Protein AF-A0A930QNV4-F1 (afdb_monomer_lite)

Sequence (76 aa):
MRKKIKILALSAMLLCSASIASAESFQIGDQGTDVAEIQGQLSNYGYDVAADGDFGPATAEAVKEFQAAHGLAVDG

Secondary structure (DSSP, 8-state):
-----------------------PPP-TT-BSHHHHHHHHHHHHTT-----SSB--HHHHHHHHHHHHHTT-----

pLDDT: mean 78.29, std 22.34, range [32.56, 97.06]

Structure (mmCIF, N/CA/C/O backbone):
data_AF-A0A930QNV4-F1
#
_entry.id   AF-A0A930QNV4-F1
#
loop_
_atom_site.group_PDB
_atom_site.id
_atom_site.type_symbol
_atom_site.label_atom_id
_atom_site.label_alt_id
_atom_site.label_comp_id
_atom_site.label_asym_id
_atom_site.label_entity_id
_atom_site.label_seq_id
_atom_site.pdbx_PDB_ins_code
_atom_site.Cartn_x
_atom_site.Cartn_y
_atom_site.Cartn_z
_atom_site.occupancy
_atom_site.B_iso_or_equiv
_atom_site.auth_seq_id
_atom_site.auth_comp_id
_atom_site.auth_asym_id
_atom_site.auth_atom_id
_atom_site.pdbx_PDB_model_num
ATOM 1 N N . MET A 1 1 ? -50.517 0.876 9.750 1.00 34.69 1 MET A N 1
ATOM 2 C CA . MET A 1 1 ? -49.137 0.481 9.366 1.00 34.69 1 MET A CA 1
ATOM 3 C C . MET A 1 1 ? -48.489 1.700 8.691 1.00 34.69 1 MET A C 1
ATOM 5 O O . MET A 1 1 ? -49.052 2.166 7.717 1.00 34.69 1 MET A O 1
ATOM 9 N N . ARG A 1 2 ? -47.656 2.506 9.384 1.00 38.00 2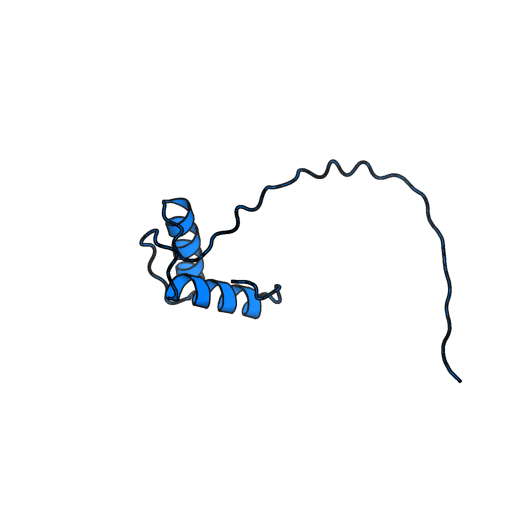 ARG A N 1
ATOM 10 C CA . ARG A 1 2 ? -46.162 2.493 9.395 1.00 38.00 2 ARG A CA 1
ATOM 11 C C . ARG A 1 2 ? -45.570 2.580 7.962 1.00 38.00 2 ARG A C 1
ATOM 13 O O . ARG A 1 2 ? -45.769 1.613 7.252 1.00 38.00 2 ARG A O 1
ATOM 20 N N . LYS A 1 3 ? -44.837 3.594 7.452 1.00 34.12 3 LYS A N 1
ATOM 21 C CA . LYS A 1 3 ? -44.248 4.910 7.855 1.00 34.12 3 LYS A CA 1
ATOM 22 C C . LYS A 1 3 ? -43.997 5.678 6.504 1.00 34.12 3 LYS A C 1
ATOM 24 O O . LYS A 1 3 ? -43.457 5.049 5.609 1.00 34.12 3 LYS A O 1
ATOM 29 N N . LYS A 1 4 ? -44.596 6.838 6.153 1.00 32.56 4 LYS A N 1
ATOM 30 C CA . LYS A 1 4 ? -44.131 8.253 6.330 1.00 32.56 4 LYS A CA 1
ATOM 31 C C . LYS A 1 4 ? -42.650 8.462 5.892 1.00 32.56 4 LYS A C 1
ATOM 33 O O . LYS A 1 4 ? -41.834 7.773 6.478 1.00 32.56 4 LYS A O 1
ATOM 38 N N . ILE A 1 5 ? -42.180 9.311 4.948 1.00 37.44 5 ILE A N 1
ATOM 39 C CA . ILE A 1 5 ? -42.460 10.700 4.457 1.00 37.44 5 ILE A CA 1
ATOM 40 C C . ILE A 1 5 ? -41.519 10.931 3.221 1.00 37.44 5 ILE A C 1
ATOM 42 O O . ILE A 1 5 ? -40.376 10.507 3.305 1.00 37.44 5 ILE A O 1
ATOM 46 N N . LYS A 1 6 ? -41.954 11.282 1.992 1.00 33.84 6 LYS A N 1
ATOM 47 C CA . LYS A 1 6 ? -42.129 12.615 1.332 1.00 33.84 6 LYS A CA 1
ATOM 48 C C . LYS A 1 6 ? -40.929 13.600 1.350 1.00 33.84 6 LYS A C 1
ATOM 50 O O . LYS A 1 6 ? -40.268 13.704 2.368 1.00 33.84 6 LYS A O 1
ATOM 55 N N . ILE A 1 7 ? -40.847 14.424 0.280 1.00 37.19 7 ILE A N 1
ATOM 56 C CA . ILE A 1 7 ? -40.060 15.676 0.048 1.00 37.19 7 ILE A CA 1
ATOM 57 C C . ILE A 1 7 ? -38.787 15.394 -0.780 1.00 37.19 7 ILE A C 1
ATOM 59 O O . ILE A 1 7 ? -37.888 14.739 -0.283 1.00 37.19 7 ILE A O 1
ATOM 63 N N . LEU A 1 8 ? -38.605 15.747 -2.061 1.00 44.75 8 LEU A N 1
ATOM 64 C CA . LEU A 1 8 ? -39.080 16.835 -2.936 1.00 44.75 8 LEU A CA 1
ATOM 65 C C . LEU A 1 8 ? -38.908 18.253 -2.372 1.00 44.75 8 LEU A C 1
ATOM 67 O O . LEU A 1 8 ? -39.889 18.871 -1.977 1.00 44.75 8 LEU A O 1
ATOM 71 N N . ALA A 1 9 ? -37.673 18.756 -2.370 1.00 35.34 9 ALA A N 1
ATOM 72 C CA . ALA A 1 9 ? -37.313 20.156 -2.623 1.00 35.34 9 ALA A CA 1
ATOM 73 C C . ALA A 1 9 ? -35.783 20.284 -2.563 1.00 35.34 9 ALA A C 1
ATOM 75 O O . ALA A 1 9 ? -35.196 19.918 -1.551 1.00 35.34 9 ALA A O 1
ATOM 76 N N . LEU A 1 10 ? -35.147 20.796 -3.620 1.00 35.16 10 LEU A N 1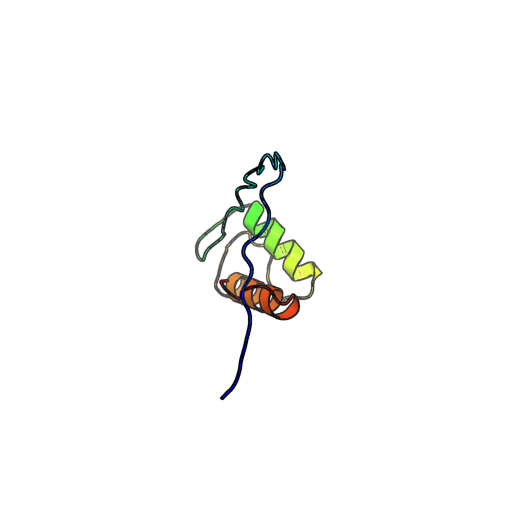
ATOM 77 C CA . LEU A 1 10 ? -34.449 22.091 -3.595 1.00 35.16 10 LEU A CA 1
ATOM 78 C C . LEU A 1 10 ? -33.435 22.180 -4.748 1.00 35.16 10 LEU A C 1
ATOM 80 O O . LEU A 1 10 ? -32.325 21.663 -4.701 1.00 35.16 10 LEU A O 1
ATOM 84 N N . SER A 1 11 ? -33.843 22.875 -5.798 1.00 49.94 11 SER A N 1
ATOM 85 C CA . SER A 1 11 ? -32.979 23.501 -6.790 1.00 49.94 11 SER A CA 1
ATOM 86 C C . SER A 1 11 ? -32.176 24.643 -6.150 1.00 49.94 11 SER A C 1
ATOM 88 O O . SER A 1 11 ? -32.797 25.616 -5.728 1.00 49.94 11 SER A O 1
ATOM 90 N N . ALA A 1 12 ? -30.840 24.565 -6.112 1.00 40.31 12 ALA A N 1
ATOM 91 C CA . ALA A 1 12 ? -29.941 25.725 -6.021 1.00 40.31 12 ALA A CA 1
ATOM 92 C C . ALA A 1 12 ? -28.469 25.313 -6.240 1.00 40.31 12 ALA A C 1
ATOM 94 O O . ALA A 1 12 ? -27.879 24.638 -5.409 1.00 40.31 12 ALA A O 1
ATOM 95 N N . MET A 1 13 ? -27.899 25.753 -7.365 1.00 52.97 13 MET A N 1
ATOM 96 C CA . MET A 1 13 ? -26.560 26.349 -7.457 1.00 52.97 13 MET A CA 1
ATOM 97 C C . MET A 1 13 ? -25.439 25.738 -6.595 1.00 52.97 13 MET A C 1
ATOM 99 O O . MET A 1 13 ? -25.218 26.163 -5.467 1.00 52.97 13 MET A O 1
ATOM 103 N N . LEU A 1 14 ? -24.612 24.878 -7.192 1.00 47.22 14 LEU A N 1
ATOM 104 C CA . LEU A 1 14 ? -23.177 24.922 -6.917 1.00 47.22 14 LEU A CA 1
ATOM 105 C C . LEU A 1 14 ? -22.407 24.397 -8.130 1.00 47.22 14 LEU A C 1
ATOM 107 O O . LEU A 1 14 ? -22.489 23.224 -8.486 1.00 47.22 14 LEU A O 1
ATOM 111 N N . LEU A 1 15 ? -21.667 25.298 -8.774 1.00 50.06 15 LEU A N 1
ATOM 112 C CA . LEU A 1 15 ? -20.557 24.970 -9.660 1.00 50.06 15 LEU A CA 1
ATOM 113 C C . LEU A 1 15 ? -19.484 24.255 -8.825 1.00 50.06 15 LEU A C 1
ATOM 115 O O . LEU A 1 15 ? -18.503 24.866 -8.417 1.00 50.06 15 LEU A O 1
ATOM 119 N N . CYS A 1 16 ? -19.667 22.973 -8.529 1.00 44.22 16 CYS A N 1
ATOM 120 C CA . CYS A 1 16 ? -18.533 22.127 -8.201 1.00 44.22 16 CYS A CA 1
ATOM 121 C C . CYS A 1 16 ? -17.935 21.722 -9.540 1.00 44.22 16 CYS A C 1
ATOM 123 O O . CYS A 1 16 ? -18.405 20.784 -10.181 1.00 44.22 16 CYS A O 1
ATOM 125 N N . SER A 1 17 ? -16.917 22.462 -9.981 1.00 61.03 17 SER A N 1
ATOM 126 C CA . SER A 1 17 ? -15.905 21.893 -10.861 1.00 61.03 17 SER A CA 1
ATOM 127 C C . SER A 1 17 ? -15.408 20.635 -10.162 1.00 61.03 17 SER A C 1
ATOM 129 O O . SER A 1 17 ? -14.608 20.709 -9.232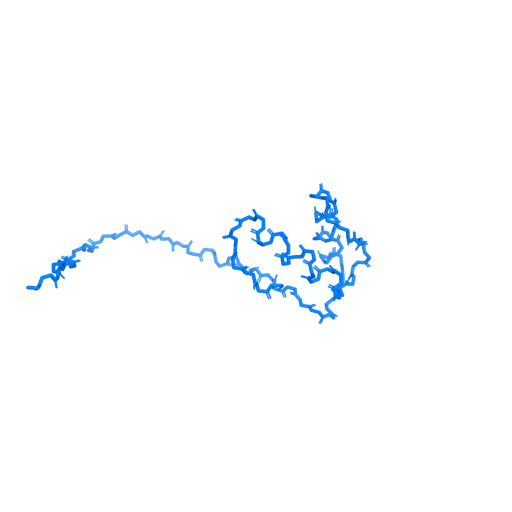 1.00 61.03 17 SER A O 1
ATOM 131 N N . ALA A 1 18 ? -15.973 19.488 -10.528 1.00 60.62 18 ALA A N 1
ATOM 132 C CA . ALA A 1 18 ? -15.436 18.210 -10.132 1.00 60.62 18 ALA A CA 1
ATOM 133 C C . ALA A 1 18 ? -14.093 18.118 -10.852 1.00 60.62 18 ALA A C 1
ATOM 135 O O . ALA A 1 18 ? -14.029 17.742 -12.020 1.00 60.62 18 ALA A O 1
ATOM 136 N N . SER A 1 19 ? -13.023 18.550 -10.183 1.00 61.16 19 SER A N 1
ATOM 137 C CA . SER A 1 19 ? -11.697 18.050 -10.497 1.00 61.16 19 SER A CA 1
ATOM 138 C C . SER A 1 19 ? -11.819 16.544 -10.358 1.00 61.16 19 SER A C 1
ATOM 140 O O . SER A 1 19 ? -11.916 16.027 -9.246 1.00 61.16 19 SER A O 1
ATOM 142 N N . ILE A 1 20 ? -11.940 15.853 -11.487 1.00 61.50 20 ILE A N 1
ATOM 143 C CA . ILE A 1 20 ? -11.852 14.404 -11.523 1.00 61.50 20 ILE A CA 1
ATOM 144 C C . ILE A 1 20 ? -10.389 14.127 -11.192 1.00 61.50 20 ILE A C 1
ATOM 146 O O . ILE A 1 20 ? -9.527 14.144 -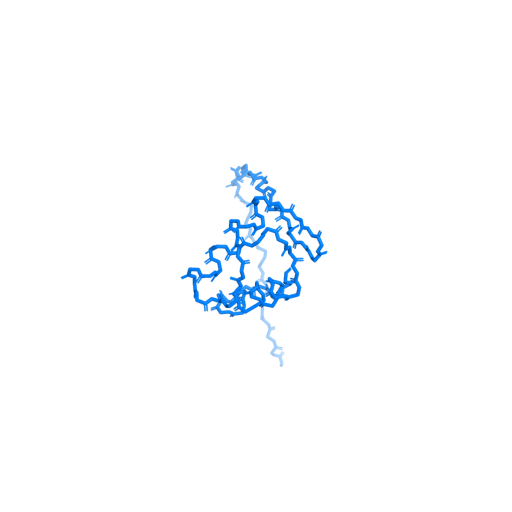12.066 1.00 61.50 20 ILE A O 1
ATOM 150 N N . ALA A 1 21 ? -10.093 13.996 -9.899 1.00 57.50 21 ALA A N 1
ATOM 151 C CA . ALA A 1 21 ? -8.885 13.332 -9.462 1.00 57.50 21 ALA A CA 1
ATOM 152 C C . ALA A 1 21 ? -9.028 11.901 -9.977 1.00 57.50 21 ALA A C 1
ATOM 154 O O . ALA A 1 21 ? -9.870 11.145 -9.491 1.00 57.50 21 ALA A O 1
ATOM 155 N N . SER A 1 22 ? -8.301 11.578 -11.044 1.00 54.19 22 SER A N 1
ATOM 156 C CA . SER A 1 22 ? -8.166 10.198 -11.482 1.00 54.19 22 SER A CA 1
ATOM 157 C C . SER A 1 22 ? -7.384 9.493 -10.385 1.00 54.19 22 SER A C 1
ATOM 159 O O . SER A 1 22 ? -6.174 9.669 -10.288 1.00 54.19 22 SER A O 1
ATOM 161 N N . ALA A 1 23 ? -8.082 8.789 -9.497 1.00 59.00 23 ALA A N 1
ATOM 162 C CA . ALA A 1 23 ? -7.436 7.816 -8.639 1.00 59.00 23 ALA A CA 1
ATOM 163 C C . ALA A 1 23 ? -6.997 6.682 -9.564 1.00 59.00 23 ALA A C 1
ATOM 165 O O . ALA A 1 23 ? -7.846 5.992 -10.130 1.00 59.00 23 ALA A O 1
ATOM 166 N N . GLU A 1 24 ? -5.694 6.550 -9.801 1.00 66.00 24 GLU A N 1
ATOM 167 C CA . GLU A 1 24 ? -5.189 5.337 -10.432 1.00 66.00 24 GLU A CA 1
ATOM 168 C C . GLU A 1 24 ? -5.444 4.181 -9.463 1.00 66.00 24 GLU A C 1
ATOM 170 O O . GLU A 1 24 ? -5.016 4.208 -8.309 1.00 66.00 24 GLU A O 1
ATOM 175 N N . SER A 1 25 ? -6.250 3.217 -9.907 1.00 79.44 25 SER A N 1
ATOM 176 C CA . SER A 1 25 ? -6.486 1.985 -9.167 1.00 79.44 25 SER A CA 1
ATOM 177 C C . SER A 1 25 ? -5.326 1.043 -9.446 1.00 79.44 25 SER A C 1
ATOM 179 O O . SER A 1 25 ? -5.127 0.670 -10.604 1.00 79.44 25 SER A O 1
ATOM 181 N N . PHE A 1 26 ? -4.605 0.654 -8.402 1.00 85.50 26 PHE A N 1
ATOM 182 C CA . PHE A 1 26 ? -3.590 -0.383 -8.500 1.00 85.50 26 PHE A CA 1
ATOM 183 C C . PHE A 1 26 ? -4.237 -1.754 -8.328 1.00 85.50 26 PHE A C 1
ATOM 185 O O . PHE A 1 26 ? -5.168 -1.916 -7.543 1.00 85.50 26 PHE A O 1
ATOM 192 N N . GLN A 1 27 ? -3.753 -2.740 -9.067 1.00 85.88 27 GLN A N 1
ATOM 193 C CA . GLN A 1 27 ? -4.234 -4.113 -9.019 1.00 85.88 27 GLN A CA 1
ATOM 194 C C . GLN A 1 27 ? -3.069 -5.099 -9.019 1.00 85.88 27 GLN A C 1
ATOM 196 O O . GLN A 1 27 ? -1.929 -4.764 -9.338 1.00 85.88 27 GLN A O 1
ATOM 201 N N . ILE A 1 28 ? -3.371 -6.357 -8.694 1.00 87.44 28 ILE A N 1
ATOM 202 C CA . ILE A 1 28 ? -2.372 -7.428 -8.707 1.00 87.44 28 ILE A CA 1
ATOM 203 C C . ILE A 1 28 ? -1.685 -7.508 -10.074 1.00 87.44 28 ILE A C 1
ATOM 205 O O . ILE A 1 28 ? -2.339 -7.711 -11.097 1.00 87.44 28 ILE A O 1
ATOM 209 N N . GLY A 1 29 ? -0.355 -7.422 -10.052 1.00 88.19 29 GLY A N 1
ATOM 210 C CA . GLY A 1 29 ? 0.502 -7.430 -11.235 1.00 88.19 29 GLY A CA 1
ATOM 211 C C . GLY A 1 29 ? 0.978 -6.049 -11.684 1.00 88.19 29 GLY A C 1
ATOM 212 O O . GLY A 1 29 ? 1.865 -5.993 -12.535 1.00 88.19 29 GLY A O 1
ATOM 213 N N . ASP A 1 30 ? 0.449 -4.962 -11.117 1.00 91.88 30 ASP A N 1
ATOM 214 C CA . ASP A 1 30 ? 0.997 -3.626 -11.345 1.00 91.88 30 ASP A CA 1
ATOM 215 C C . ASP A 1 30 ? 2.383 -3.498 -10.714 1.00 91.88 30 ASP A C 1
ATOM 217 O O . ASP A 1 30 ? 2.670 -4.093 -9.671 1.00 91.88 30 ASP A O 1
ATOM 221 N N . GLN A 1 31 ? 3.250 -2.718 -11.359 1.00 94.94 31 GLN A N 1
ATOM 222 C CA . GLN A 1 31 ? 4.621 -2.510 -10.911 1.00 94.94 31 GLN A CA 1
ATOM 223 C C . GLN A 1 31 ? 5.045 -1.054 -11.066 1.00 94.94 31 GLN A C 1
ATOM 225 O O . GLN A 1 31 ? 4.660 -0.393 -12.032 1.00 94.94 31 GLN A O 1
ATOM 230 N N . GLY A 1 32 ? 5.904 -0.570 -10.171 1.00 93.38 32 GLY A N 1
ATOM 231 C CA . GLY A 1 32 ? 6.577 0.714 -10.341 1.00 93.38 32 GLY A CA 1
ATOM 232 C C . GLY A 1 32 ? 6.827 1.485 -9.053 1.00 93.38 32 GLY A C 1
ATOM 233 O O . GLY A 1 32 ? 6.586 1.016 -7.941 1.00 93.38 32 GLY A O 1
ATOM 234 N N . THR A 1 33 ? 7.320 2.711 -9.223 1.00 94.50 33 THR A N 1
ATOM 235 C CA . THR A 1 33 ? 7.624 3.625 -8.113 1.00 94.50 33 THR A CA 1
ATOM 236 C C . THR A 1 33 ? 6.390 3.989 -7.304 1.00 94.50 33 THR A C 1
ATOM 238 O O . THR A 1 33 ? 6.488 4.125 -6.090 1.00 94.50 33 THR A O 1
ATOM 241 N N . ASP A 1 34 ? 5.237 4.090 -7.958 1.00 91.69 34 ASP A N 1
ATOM 242 C CA . ASP A 1 34 ? 3.994 4.516 -7.314 1.00 91.69 34 ASP A CA 1
ATOM 243 C C . ASP A 1 34 ? 3.441 3.392 -6.422 1.00 91.69 34 ASP A C 1
ATOM 245 O O . ASP A 1 34 ? 2.989 3.638 -5.303 1.00 91.69 34 ASP A O 1
ATOM 249 N N . VAL A 1 35 ? 3.604 2.133 -6.855 1.00 94.75 35 VAL A N 1
ATOM 250 C CA . VAL A 1 35 ? 3.345 0.949 -6.022 1.00 94.75 35 VAL A CA 1
ATOM 251 C C . VAL A 1 35 ? 4.280 0.938 -4.811 1.00 94.75 35 VAL A C 1
ATOM 253 O O . VAL A 1 35 ? 3.818 0.751 -3.686 1.00 94.75 35 VAL A O 1
ATOM 256 N N . ALA A 1 36 ? 5.576 1.202 -5.013 1.00 95.94 36 ALA A N 1
ATOM 257 C CA . ALA A 1 36 ? 6.552 1.255 -3.923 1.00 95.94 36 ALA A CA 1
ATOM 258 C C . ALA A 1 36 ? 6.237 2.368 -2.910 1.00 95.94 36 ALA A C 1
ATOM 260 O O . ALA A 1 36 ? 6.435 2.190 -1.707 1.00 95.94 36 ALA A O 1
ATOM 261 N N . GLU A 1 37 ? 5.716 3.507 -3.372 1.00 95.12 37 GLU A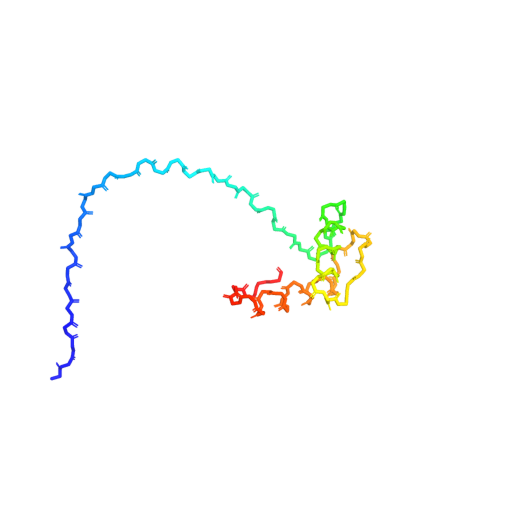 N 1
ATOM 262 C CA . GLU A 1 37 ? 5.293 4.601 -2.499 1.00 95.12 37 GLU A CA 1
ATOM 263 C C . GLU A 1 37 ? 4.105 4.190 -1.620 1.00 95.12 37 GLU A C 1
ATOM 265 O O . GLU A 1 37 ? 4.157 4.366 -0.400 1.00 95.12 37 GLU A O 1
ATOM 270 N N . ILE A 1 38 ? 3.070 3.583 -2.207 1.00 92.44 38 ILE A N 1
ATOM 271 C CA . ILE A 1 38 ? 1.899 3.094 -1.462 1.00 92.44 38 ILE A CA 1
ATOM 272 C C . ILE A 1 38 ? 2.302 2.009 -0.466 1.00 92.44 38 ILE A C 1
ATOM 274 O O . ILE A 1 38 ? 1.908 2.065 0.699 1.00 92.44 38 ILE A O 1
ATOM 278 N N . GLN A 1 39 ? 3.123 1.047 -0.890 1.00 96.94 39 GLN A N 1
ATOM 279 C CA . GLN A 1 39 ? 3.665 0.022 -0.003 1.00 96.94 39 GLN A CA 1
ATOM 280 C C . GLN A 1 39 ? 4.424 0.660 1.165 1.00 96.94 39 GLN A C 1
ATOM 282 O O . GLN A 1 39 ? 4.164 0.314 2.311 1.00 96.94 39 GLN A O 1
ATOM 287 N N . GLY A 1 40 ? 5.282 1.654 0.913 1.00 97.00 40 GLY A N 1
ATOM 288 C CA . GLY A 1 40 ? 5.994 2.375 1.970 1.00 97.00 40 GLY A CA 1
ATOM 289 C C . GLY A 1 40 ? 5.060 3.100 2.945 1.00 97.00 40 GLY A C 1
ATOM 290 O O . GLY A 1 40 ? 5.309 3.113 4.153 1.00 97.00 40 GLY A O 1
ATOM 291 N N . GLN A 1 41 ? 3.958 3.673 2.456 1.00 96.06 41 GLN A N 1
ATOM 292 C CA . GLN A 1 41 ? 2.929 4.262 3.314 1.00 96.06 41 GLN A CA 1
ATOM 293 C C . GLN A 1 41 ? 2.236 3.196 4.170 1.00 96.06 41 GLN A C 1
ATOM 295 O O . GLN A 1 41 ? 2.116 3.379 5.380 1.00 96.06 41 GLN A O 1
ATOM 300 N N . LEU A 1 42 ? 1.842 2.066 3.582 1.00 94.94 42 LEU A N 1
ATOM 301 C CA . LEU A 1 42 ? 1.256 0.937 4.306 1.00 94.94 42 LEU A CA 1
ATOM 302 C C . LEU A 1 42 ? 2.218 0.395 5.378 1.00 94.94 42 LEU A C 1
ATOM 304 O O . LEU A 1 42 ? 1.813 0.232 6.530 1.00 94.94 42 LEU A O 1
ATOM 308 N N . SER A 1 43 ? 3.505 0.224 5.066 1.00 95.38 43 SER A N 1
ATOM 309 C CA . SER A 1 43 ? 4.515 -0.168 6.058 1.00 95.38 43 SER A CA 1
ATOM 310 C C . SER A 1 43 ? 4.610 0.846 7.204 1.00 95.38 43 SER A C 1
ATOM 312 O O . SER A 1 43 ? 4.686 0.458 8.369 1.00 95.38 43 SER A O 1
ATOM 314 N N . ASN A 1 44 ? 4.545 2.151 6.909 1.00 96.12 44 ASN A N 1
ATOM 315 C CA . ASN A 1 44 ? 4.546 3.207 7.931 1.00 96.12 44 ASN A CA 1
ATOM 316 C C . ASN A 1 44 ? 3.289 3.189 8.815 1.00 96.12 44 ASN A C 1
ATOM 318 O O . ASN A 1 44 ? 3.360 3.566 9.985 1.00 96.12 44 ASN A O 1
ATOM 322 N N . TYR A 1 45 ? 2.153 2.737 8.280 1.00 93.62 45 TYR A N 1
ATOM 323 C CA . TYR A 1 45 ? 0.936 2.487 9.054 1.00 93.62 45 TYR A CA 1
ATOM 324 C C . TYR A 1 45 ? 0.976 1.168 9.846 1.00 93.62 45 TYR A C 1
ATOM 326 O O . TYR A 1 45 ? 0.071 0.913 10.641 1.00 93.62 45 TYR A O 1
ATOM 334 N N . GLY A 1 46 ? 2.039 0.371 9.697 1.00 95.06 46 GLY A N 1
ATOM 335 C CA . GLY A 1 46 ? 2.271 -0.860 10.452 1.00 95.06 46 GLY A CA 1
ATOM 336 C C . GLY A 1 46 ? 1.807 -2.138 9.756 1.00 95.06 46 GLY A C 1
ATOM 337 O O . GLY A 1 46 ? 1.761 -3.179 10.409 1.00 95.06 46 GLY A O 1
ATOM 338 N N . TYR A 1 47 ? 1.471 -2.079 8.465 1.00 94.75 47 TYR A N 1
ATOM 339 C CA . TYR A 1 47 ? 1.142 -3.264 7.673 1.00 94.75 47 TYR A CA 1
ATOM 340 C C . TYR A 1 47 ? 2.415 -3.987 7.213 1.00 94.75 47 TYR A C 1
ATOM 342 O O . TYR A 1 47 ? 3.404 -3.353 6.841 1.00 94.75 47 TYR A O 1
ATOM 350 N N . ASP A 1 48 ? 2.394 -5.321 7.228 1.00 92.12 48 ASP A N 1
ATOM 351 C CA . ASP A 1 48 ? 3.530 -6.155 6.816 1.00 92.12 48 ASP A CA 1
ATOM 352 C C . ASP A 1 48 ? 3.593 -6.269 5.286 1.00 92.12 48 ASP A C 1
ATOM 354 O O . ASP A 1 48 ? 3.112 -7.225 4.678 1.00 92.12 48 ASP A O 1
ATOM 358 N N . VAL A 1 49 ? 4.143 -5.235 4.650 1.00 95.31 49 VAL A N 1
ATOM 359 C CA . VAL A 1 49 ? 4.363 -5.174 3.203 1.00 95.31 49 VAL A CA 1
ATOM 360 C C . VAL A 1 49 ? 5.755 -4.622 2.910 1.00 95.31 49 VAL A C 1
ATOM 362 O O . VAL A 1 49 ? 6.217 -3.688 3.570 1.00 95.31 49 VAL A O 1
ATOM 365 N N . ALA A 1 50 ? 6.441 -5.210 1.930 1.00 93.94 50 ALA A N 1
ATOM 366 C CA . ALA A 1 50 ? 7.708 -4.696 1.424 1.00 93.94 50 ALA A CA 1
ATOM 367 C C . ALA A 1 50 ? 7.451 -3.630 0.351 1.00 93.94 50 ALA A C 1
ATOM 369 O O . ALA A 1 50 ? 6.566 -3.798 -0.480 1.00 93.94 50 ALA A O 1
ATOM 370 N N . ALA A 1 51 ? 8.238 -2.552 0.358 1.00 96.00 51 ALA A N 1
ATOM 371 C CA . ALA A 1 51 ? 8.217 -1.522 -0.682 1.00 96.00 51 ALA A CA 1
ATOM 372 C C . ALA A 1 51 ? 9.114 -1.918 -1.870 1.00 96.00 51 ALA A C 1
ATOM 374 O O . ALA A 1 51 ? 10.146 -1.292 -2.118 1.00 96.00 51 ALA A O 1
ATOM 375 N N . ASP A 1 52 ? 8.770 -3.016 -2.542 1.00 95.88 52 ASP A N 1
ATOM 376 C CA . ASP A 1 52 ? 9.501 -3.567 -3.692 1.00 95.88 52 ASP A CA 1
ATOM 377 C C . ASP A 1 52 ? 9.000 -3.045 -5.047 1.00 95.88 52 ASP A C 1
ATOM 379 O O . ASP A 1 52 ? 9.667 -3.226 -6.066 1.00 95.88 52 ASP A O 1
ATOM 383 N N . GLY A 1 53 ? 7.873 -2.334 -5.048 1.00 95.94 53 GLY A N 1
ATOM 384 C CA . GLY A 1 53 ? 7.234 -1.825 -6.248 1.00 95.94 53 GLY A CA 1
ATOM 385 C C . GLY A 1 53 ? 6.427 -2.870 -7.002 1.00 95.94 53 GLY A C 1
ATOM 386 O O . GLY A 1 53 ? 5.989 -2.551 -8.098 1.00 95.94 53 GLY A O 1
ATOM 387 N N . ASP A 1 54 ? 6.208 -4.065 -6.447 1.00 97.06 54 ASP A N 1
ATOM 388 C CA . ASP A 1 54 ? 5.400 -5.128 -7.043 1.00 97.06 54 ASP A CA 1
ATOM 389 C C . ASP A 1 54 ? 4.056 -5.262 -6.318 1.00 97.06 54 ASP A C 1
ATOM 391 O O . ASP A 1 54 ? 3.985 -5.678 -5.159 1.00 97.06 54 ASP A O 1
ATOM 395 N N . PHE A 1 55 ? 2.945 -4.982 -7.003 1.00 95.06 55 PHE A N 1
ATOM 396 C CA . PHE A 1 55 ? 1.621 -5.151 -6.412 1.00 95.06 55 PHE A CA 1
ATOM 397 C C . PHE A 1 55 ? 1.258 -6.639 -6.403 1.00 95.06 55 PHE A C 1
ATOM 399 O O . PHE A 1 55 ? 0.641 -7.184 -7.322 1.00 95.06 55 PHE A O 1
ATOM 406 N N . GLY A 1 56 ? 1.689 -7.325 -5.349 1.00 94.62 56 GLY A N 1
ATOM 407 C CA . GLY A 1 56 ? 1.440 -8.742 -5.127 1.00 94.62 56 GLY A CA 1
ATOM 408 C C . GLY A 1 56 ? 0.281 -9.014 -4.161 1.00 94.62 56 GLY A C 1
ATOM 409 O O . GLY A 1 56 ? -0.346 -8.094 -3.633 1.00 94.62 56 GLY A O 1
ATOM 410 N N . PRO A 1 57 ? 0.018 -10.299 -3.857 1.00 94.56 57 PRO A N 1
ATOM 411 C CA . PRO A 1 57 ? -0.992 -10.690 -2.875 1.00 94.56 57 PRO A CA 1
ATOM 412 C C . PRO A 1 57 ? -0.784 -10.053 -1.495 1.00 94.56 57 PRO A C 1
ATOM 414 O O . PRO A 1 57 ? -1.758 -9.701 -0.844 1.00 94.56 57 PRO A O 1
ATOM 417 N N . ALA A 1 58 ? 0.468 -9.861 -1.063 1.00 93.25 58 ALA A N 1
ATOM 418 C CA . ALA A 1 58 ? 0.769 -9.212 0.214 1.00 93.25 58 ALA A CA 1
ATOM 419 C C . ALA A 1 58 ? 0.316 -7.741 0.232 1.00 93.25 58 ALA A C 1
ATOM 421 O O . ALA A 1 58 ? -0.320 -7.302 1.186 1.00 93.25 58 ALA A O 1
ATOM 422 N N . THR A 1 59 ? 0.573 -6.998 -0.850 1.00 95.19 59 THR A N 1
ATOM 423 C CA . THR A 1 59 ? 0.106 -5.613 -1.004 1.00 95.19 59 THR A CA 1
ATOM 424 C C . THR A 1 59 ? -1.418 -5.548 -1.051 1.00 95.19 59 THR A C 1
ATOM 426 O O . THR A 1 59 ? -2.002 -4.731 -0.347 1.00 95.19 59 THR A O 1
ATOM 429 N N . ALA A 1 60 ? -2.068 -6.452 -1.792 1.00 94.19 60 ALA A N 1
ATOM 430 C CA . ALA A 1 60 ? -3.528 -6.517 -1.864 1.00 94.19 60 ALA A CA 1
ATOM 431 C C . ALA A 1 60 ? -4.177 -6.765 -0.488 1.00 94.19 60 ALA A C 1
ATOM 433 O O . ALA A 1 60 ? -5.180 -6.141 -0.152 1.00 94.19 60 ALA A O 1
ATOM 434 N N . GLU A 1 61 ? -3.615 -7.661 0.329 1.00 95.19 61 GLU A N 1
ATOM 435 C CA . GLU A 1 61 ? -4.127 -7.896 1.684 1.00 95.19 61 GLU A CA 1
ATOM 436 C C . GLU A 1 61 ? -3.890 -6.685 2.598 1.00 95.19 61 GLU A C 1
ATOM 438 O O . GLU A 1 61 ? -4.820 -6.256 3.279 1.00 95.19 61 GLU A O 1
ATOM 443 N N . ALA A 1 62 ? -2.712 -6.054 2.542 1.00 94.50 62 ALA A N 1
ATOM 444 C CA . ALA A 1 62 ? -2.432 -4.834 3.303 1.00 94.50 62 ALA A CA 1
ATOM 445 C C . ALA A 1 62 ? -3.389 -3.679 2.943 1.00 94.50 62 ALA A C 1
ATOM 447 O O . ALA A 1 62 ? -3.868 -2.971 3.831 1.00 94.50 62 ALA A O 1
ATOM 448 N N . VAL A 1 63 ? -3.727 -3.514 1.658 1.00 94.06 63 VAL A N 1
ATOM 449 C CA . VAL A 1 63 ? -4.711 -2.515 1.208 1.00 94.06 63 VAL A CA 1
ATOM 450 C C . VAL A 1 63 ? -6.102 -2.820 1.767 1.00 94.06 63 VAL A C 1
ATOM 452 O O . VAL A 1 63 ? -6.761 -1.919 2.289 1.00 94.06 63 VAL A O 1
ATOM 455 N N . LYS A 1 64 ? -6.540 -4.083 1.745 1.00 93.31 64 LYS A N 1
ATOM 456 C CA . LYS A 1 64 ? -7.837 -4.474 2.321 1.00 93.31 64 LYS A CA 1
ATOM 457 C C . LYS A 1 64 ? -7.902 -4.239 3.825 1.00 93.31 64 LYS A C 1
ATOM 459 O O . LYS A 1 64 ? -8.923 -3.769 4.330 1.00 93.31 64 LYS A O 1
ATOM 464 N N . GLU A 1 65 ? -6.833 -4.551 4.551 1.00 93.75 65 GLU A N 1
ATOM 465 C CA . GLU A 1 65 ? -6.751 -4.289 5.988 1.00 93.75 65 GLU A CA 1
ATOM 466 C C . GLU A 1 65 ? -6.769 -2.786 6.286 1.00 93.75 65 GLU A C 1
ATOM 468 O O . GLU A 1 65 ? -7.466 -2.348 7.206 1.00 93.75 65 GLU A O 1
ATOM 473 N N . PHE A 1 66 ? -6.070 -1.983 5.479 1.00 93.06 66 PHE A N 1
ATOM 474 C CA . PHE A 1 66 ? -6.133 -0.526 5.545 1.00 93.06 66 PHE A CA 1
ATOM 475 C C . PHE A 1 66 ? -7.553 -0.009 5.313 1.00 93.06 66 PHE A C 1
ATOM 477 O O . PHE A 1 66 ? -8.068 0.761 6.130 1.00 93.06 66 PHE A O 1
ATOM 484 N N . GLN A 1 67 ? -8.215 -0.463 4.249 1.00 93.38 67 GLN A N 1
ATOM 485 C CA . GLN A 1 67 ? -9.592 -0.091 3.932 1.00 93.38 67 GLN A CA 1
ATOM 486 C C . GLN A 1 67 ? -10.539 -0.445 5.085 1.00 93.38 67 GLN A C 1
ATOM 488 O O . GLN A 1 67 ? -11.318 0.403 5.529 1.00 93.38 67 GLN A O 1
ATOM 493 N N . ALA A 1 68 ? -10.426 -1.658 5.631 1.00 93.69 68 ALA A N 1
ATOM 494 C CA . ALA A 1 68 ? -11.240 -2.117 6.751 1.00 93.69 68 ALA A CA 1
ATOM 495 C C . ALA A 1 68 ? -11.009 -1.283 8.023 1.00 93.69 68 ALA A C 1
ATOM 497 O O . ALA A 1 68 ? -11.975 -0.892 8.683 1.00 93.69 68 ALA A O 1
ATOM 498 N N . ALA A 1 69 ? -9.752 -0.962 8.349 1.00 92.31 69 ALA A N 1
ATOM 499 C CA . ALA A 1 69 ? -9.397 -0.158 9.519 1.00 92.31 69 ALA A CA 1
ATOM 500 C C . ALA A 1 69 ? -9.923 1.286 9.439 1.00 92.31 69 ALA A C 1
ATOM 502 O O . ALA A 1 69 ? -10.233 1.888 10.468 1.00 92.31 69 ALA A O 1
ATOM 503 N N . HIS A 1 70 ? -10.067 1.826 8.226 1.00 91.12 70 HIS A N 1
ATOM 504 C CA . HIS A 1 70 ? -10.517 3.199 7.983 1.00 91.12 70 HIS A CA 1
ATOM 505 C C . HIS A 1 70 ? -12.002 3.308 7.598 1.00 91.12 70 HIS A C 1
ATOM 507 O O . HIS A 1 70 ? -12.488 4.407 7.330 1.00 91.12 70 HIS A O 1
ATOM 513 N N . GLY A 1 71 ? -12.744 2.194 7.595 1.00 91.00 71 GLY A N 1
ATOM 514 C CA . GLY A 1 71 ? -14.169 2.177 7.246 1.00 91.00 71 GLY A CA 1
ATOM 515 C C . GLY A 1 71 ? -14.450 2.488 5.772 1.00 91.00 71 GLY A C 1
ATOM 516 O O . GLY A 1 71 ? -15.524 2.997 5.447 1.00 91.00 71 GLY A O 1
ATOM 517 N N . LEU A 1 72 ? -13.485 2.209 4.894 1.00 90.88 72 LEU A N 1
ATOM 518 C CA . LEU A 1 72 ? -13.621 2.326 3.445 1.00 90.88 72 LEU A CA 1
ATOM 519 C C . LEU A 1 72 ? -14.276 1.066 2.863 1.00 90.88 72 LEU A C 1
ATOM 521 O O . LEU A 1 72 ? -14.376 0.027 3.521 1.00 90.88 72 LEU A O 1
ATOM 525 N N . ALA A 1 73 ? -14.731 1.155 1.612 1.00 88.69 73 ALA A N 1
ATOM 526 C CA . ALA A 1 73 ? -15.078 -0.044 0.860 1.00 88.69 73 ALA A CA 1
ATOM 527 C C . ALA A 1 73 ? -13.823 -0.920 0.718 1.00 88.69 73 ALA A C 1
ATOM 529 O O . ALA A 1 73 ? -12.753 -0.410 0.399 1.00 88.69 73 ALA A O 1
ATOM 530 N N . VAL A 1 74 ? -13.959 -2.216 1.001 1.00 90.06 74 VAL A N 1
ATOM 531 C CA . VAL A 1 74 ? -12.858 -3.181 0.903 1.00 90.06 74 VAL A CA 1
ATOM 532 C C . VAL A 1 74 ? -12.879 -3.788 -0.496 1.00 90.06 74 VAL A C 1
ATOM 534 O O . VAL A 1 74 ? -13.521 -4.816 -0.719 1.00 90.06 74 VAL A O 1
ATOM 537 N N . ASP A 1 75 ? -12.263 -3.098 -1.447 1.00 83.44 75 ASP A N 1
ATOM 538 C CA . ASP A 1 75 ? -12.140 -3.516 -2.847 1.00 83.44 75 ASP A CA 1
ATOM 539 C C . ASP A 1 75 ? -10.750 -4.061 -3.199 1.00 83.44 75 ASP A C 1
ATOM 541 O O . ASP A 1 7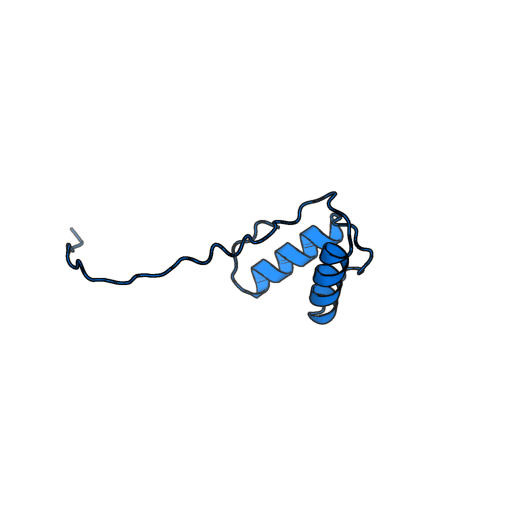5 ? -10.662 -4.899 -4.099 1.00 83.44 75 ASP A O 1
ATOM 545 N N . GLY A 1 76 ? -9.734 -3.734 -2.391 1.00 78.56 76 GLY A N 1
ATOM 546 C CA . GLY A 1 76 ? -8.357 -4.194 -2.578 1.00 78.56 76 GLY A CA 1
ATOM 547 C C . GLY A 1 76 ? -7.591 -3.425 -3.641 1.00 78.56 76 GLY A C 1
ATOM 548 O O . GLY A 1 76 ? -8.176 -3.109 -4.696 1.00 78.56 76 GLY A O 1
#

Foldseek 3Di:
DDDDDDDDDDDDDDPPPPPPPPPPDDDQAFFDPVQLVLQVVLVVVPQPGHSPRGCHPSVLVSQQVVCVVVVHPRPD

Radius of gyration: 19.53 Å; chains: 1; bounding box: 59×37×22 Å